Protein AF-A0A0B6Z645-F1 (afdb_monomer_lite)

Foldseek 3Di:
DAADPVQHDLQEDDPVVQVVLVVVCFGDHSSDTHHPVPPPPPVDDPPVPPPSVRDYNVRSCCVCPVVNDDPDPVCPDDDDVVVVVVVVVVVVVVVVVCVVVVVVPVVPDD

pLDDT: mean 73.17, std 14.04, range [43.97, 95.38]

Sequence (110 aa):
ERCHPSWATDKCYSHIEAAECAAINGSYYNHTCHNETEMPILNTSLHVHDKVNRSLPAQDYFIRDILGLSSGIEDLGNIRWQIVLCLLLTWTLTFLALSRGVKSVGKVVY

Secondary structure (DSSP, 8-state):
----TTT--TTB--HHHHHHHHTTTEEEETTEEEETT-----SS---TTS---PBPHHHHHIIIIIS---SSSS---S--HHHHHHHHHHHHHHHHHHHHHHHHHTTS--

Structure (mmCIF, N/CA/C/O backbone):
data_AF-A0A0B6Z645-F1
#
_entry.id   AF-A0A0B6Z645-F1
#
loop_
_atom_site.group_PDB
_atom_site.id
_atom_site.type_symbol
_atom_site.label_atom_id
_atom_site.label_alt_id
_atom_site.label_comp_id
_atom_site.label_asym_id
_atom_site.label_entity_id
_atom_site.label_seq_id
_atom_site.pdbx_PDB_ins_code
_atom_site.Cartn_x
_atom_site.Cartn_y
_atom_site.Cartn_z
_atom_site.occupancy
_atom_site.B_iso_or_equiv
_atom_site.auth_seq_id
_atom_site.auth_comp_id
_atom_site.auth_asym_id
_atom_site.auth_atom_id
_atom_site.pdbx_PDB_model_num
ATOM 1 N N . GLU A 1 1 ? -4.523 -9.379 -11.693 1.00 71.44 1 GLU A N 1
ATOM 2 C CA . GLU A 1 1 ? -4.250 -8.235 -10.802 1.00 71.44 1 GLU A CA 1
ATOM 3 C C . GLU A 1 1 ? -3.026 -7.498 -11.329 1.00 71.44 1 GLU A C 1
ATOM 5 O O . GLU A 1 1 ? -2.004 -8.138 -11.529 1.00 71.44 1 GLU A O 1
ATOM 10 N N . ARG A 1 2 ? -3.178 -6.216 -11.687 1.00 81.62 2 ARG A N 1
ATOM 11 C CA . ARG A 1 2 ? -2.117 -5.374 -12.272 1.00 81.62 2 ARG A CA 1
ATOM 12 C C . ARG A 1 2 ? -1.501 -4.475 -11.197 1.00 81.62 2 ARG A C 1
ATOM 14 O O . ARG A 1 2 ? -2.168 -4.177 -10.203 1.00 81.62 2 ARG A O 1
ATOM 21 N N . CYS A 1 3 ? -0.263 -4.035 -11.398 1.00 81.50 3 CYS A N 1
ATOM 22 C CA . CYS A 1 3 ? 0.400 -3.080 -10.507 1.00 81.50 3 CYS A CA 1
ATOM 23 C C . CYS A 1 3 ? -0.126 -1.659 -10.780 1.00 81.50 3 CYS A C 1
ATOM 25 O O . CYS A 1 3 ? 0.073 -1.123 -11.865 1.00 81.50 3 CYS A O 1
ATOM 27 N N . HIS A 1 4 ? -0.830 -1.042 -9.822 1.00 80.06 4 HIS A N 1
ATOM 28 C CA . HIS A 1 4 ? -1.410 0.296 -10.009 1.00 80.06 4 HIS A CA 1
ATOM 29 C C . HIS A 1 4 ? -0.480 1.394 -9.459 1.00 80.06 4 HIS A C 1
ATOM 31 O O . HIS A 1 4 ? 0.000 1.256 -8.333 1.00 80.06 4 HIS A O 1
ATOM 37 N N . PRO A 1 5 ? -0.267 2.525 -10.160 1.00 76.75 5 PRO A N 1
ATOM 38 C CA . PRO A 1 5 ? 0.729 3.534 -9.769 1.00 76.75 5 PRO A CA 1
ATOM 39 C C . PRO A 1 5 ? 0.445 4.230 -8.429 1.00 76.75 5 PRO A C 1
ATOM 41 O O . PRO A 1 5 ? 1.341 4.811 -7.832 1.00 76.75 5 PRO A O 1
ATOM 44 N N . SER A 1 6 ? -0.792 4.175 -7.933 1.00 77.75 6 SER A N 1
ATOM 45 C CA . SER A 1 6 ? -1.173 4.787 -6.655 1.00 77.75 6 SER A CA 1
ATOM 46 C C . SER A 1 6 ? -0.594 4.064 -5.434 1.00 77.75 6 SER A C 1
ATOM 48 O O . SER A 1 6 ? -0.437 4.679 -4.384 1.00 77.75 6 SER A O 1
ATOM 50 N N . TRP A 1 7 ? -0.287 2.769 -5.555 1.00 77.44 7 TRP A N 1
ATOM 51 C CA . TRP A 1 7 ? 0.161 1.944 -4.428 1.00 77.44 7 TRP A CA 1
ATOM 52 C C . TRP A 1 7 ? 1.222 0.900 -4.783 1.00 77.44 7 TRP A C 1
ATOM 54 O O . TRP A 1 7 ? 1.757 0.259 -3.885 1.00 77.44 7 TRP A O 1
ATOM 64 N N . ALA A 1 8 ? 1.556 0.703 -6.053 1.00 79.19 8 ALA A N 1
ATOM 65 C CA . ALA A 1 8 ? 2.612 -0.220 -6.436 1.00 79.19 8 ALA A CA 1
ATOM 66 C C . ALA A 1 8 ? 3.989 0.354 -6.070 1.00 79.19 8 ALA A C 1
ATOM 68 O O . ALA A 1 8 ? 4.271 1.535 -6.271 1.00 79.19 8 ALA A O 1
ATOM 69 N N . THR A 1 9 ? 4.849 -0.494 -5.516 1.00 77.88 9 THR A N 1
ATOM 70 C CA . THR A 1 9 ? 6.284 -0.220 -5.343 1.00 77.88 9 THR A CA 1
ATOM 71 C C . THR A 1 9 ? 7.028 -0.583 -6.634 1.00 77.88 9 THR A C 1
ATOM 73 O O . THR A 1 9 ? 6.524 -1.398 -7.402 1.00 77.88 9 THR A O 1
ATOM 76 N N . ASP A 1 10 ? 8.257 -0.098 -6.842 1.00 77.62 10 ASP A N 1
ATOM 77 C CA . ASP A 1 10 ? 9.141 -0.497 -7.967 1.00 77.62 10 ASP A CA 1
ATOM 78 C C . ASP A 1 10 ? 9.436 -2.014 -8.033 1.00 77.62 10 ASP A C 1
ATOM 80 O O . ASP A 1 10 ? 10.047 -2.523 -8.968 1.00 77.62 10 ASP A O 1
ATOM 84 N N . LYS A 1 11 ? 9.031 -2.754 -6.995 1.00 77.81 11 LYS A N 1
ATOM 85 C CA . LYS A 1 11 ? 9.174 -4.207 -6.860 1.00 77.81 11 LYS A CA 1
ATOM 86 C C . LYS A 1 11 ? 7.899 -4.983 -7.205 1.00 77.81 11 LYS A C 1
ATOM 88 O O . LYS A 1 11 ? 7.910 -6.212 -7.101 1.00 77.81 11 LYS A O 1
ATOM 93 N N . CYS A 1 12 ? 6.806 -4.305 -7.553 1.00 82.56 12 CYS A N 1
ATOM 94 C CA . CYS A 1 12 ? 5.544 -4.968 -7.854 1.00 82.56 12 CYS A CA 1
ATOM 95 C C . CYS A 1 12 ? 5.665 -5.767 -9.161 1.00 82.56 12 CYS A C 1
ATOM 97 O O . CYS A 1 12 ? 6.175 -5.296 -10.178 1.00 82.56 12 CYS A O 1
ATOM 99 N N . TYR A 1 13 ? 5.234 -7.028 -9.133 1.00 84.12 13 TYR A N 1
ATOM 100 C CA . TYR A 1 13 ? 5.315 -7.914 -10.291 1.00 84.12 13 TYR A CA 1
ATOM 101 C C . TYR A 1 13 ? 3.958 -8.527 -10.618 1.00 84.12 13 TYR A C 1
ATOM 103 O O . TYR A 1 13 ? 3.326 -9.173 -9.785 1.00 84.12 13 TYR A O 1
ATOM 111 N N . SER A 1 14 ? 3.541 -8.368 -11.871 1.00 85.31 14 SER A N 1
ATOM 112 C CA . SER A 1 14 ? 2.265 -8.847 -12.384 1.00 85.31 14 SER A CA 1
ATOM 113 C C . SER A 1 14 ? 2.497 -9.968 -13.385 1.00 85.31 14 SER A C 1
ATOM 115 O O . SER A 1 14 ? 3.045 -9.765 -14.468 1.00 85.31 14 SER A O 1
ATOM 117 N N . HIS A 1 15 ? 2.051 -11.170 -13.023 1.00 83.69 15 HIS A N 1
ATOM 118 C CA . HIS A 1 15 ? 2.144 -12.341 -13.896 1.00 83.69 15 HIS A CA 1
ATOM 119 C C . HIS A 1 15 ? 1.335 -12.181 -15.189 1.00 83.69 15 HIS A C 1
ATOM 121 O O . HIS A 1 15 ? 1.698 -12.765 -16.204 1.00 83.69 15 HIS A O 1
ATOM 127 N N . ILE A 1 16 ? 0.258 -11.389 -15.162 1.00 86.00 16 ILE A N 1
ATOM 128 C CA . ILE A 1 16 ? -0.587 -11.151 -16.337 1.00 86.00 16 ILE A CA 1
ATOM 129 C C . ILE A 1 16 ? 0.146 -10.247 -17.326 1.00 86.00 16 ILE A C 1
ATOM 131 O O . ILE A 1 16 ? 0.262 -10.607 -18.489 1.00 86.00 16 ILE A O 1
ATOM 135 N N . GLU A 1 17 ? 0.708 -9.129 -16.863 1.00 84.62 17 GLU A N 1
ATOM 136 C CA . GLU A 1 17 ? 1.444 -8.197 -17.732 1.00 84.62 17 GLU A CA 1
ATOM 137 C C . GLU A 1 17 ? 2.728 -8.839 -18.274 1.00 84.62 17 GLU A C 1
ATOM 139 O O . GLU A 1 17 ? 3.081 -8.646 -19.436 1.00 84.62 17 GLU A O 1
ATOM 144 N N . ALA A 1 18 ? 3.382 -9.685 -17.474 1.00 82.62 18 ALA A N 1
ATOM 145 C CA . ALA A 1 18 ? 4.508 -10.482 -17.942 1.00 82.62 18 ALA A CA 1
AT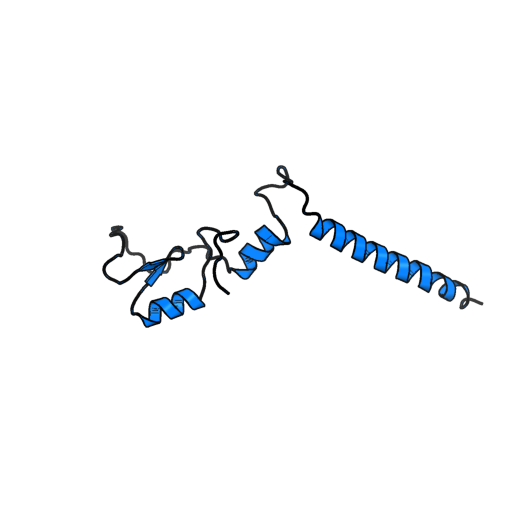OM 146 C C . ALA A 1 18 ? 4.109 -11.510 -19.012 1.00 82.62 18 ALA A C 1
ATOM 148 O O . ALA A 1 18 ? 4.844 -11.686 -19.980 1.00 82.62 18 ALA A O 1
ATOM 149 N N . ALA A 1 19 ? 2.953 -12.165 -18.869 1.00 86.81 19 ALA A N 1
ATOM 150 C CA . ALA A 1 19 ? 2.444 -13.105 -19.865 1.00 86.81 19 ALA A CA 1
ATOM 151 C C . ALA A 1 19 ? 1.992 -12.399 -21.157 1.00 86.81 19 ALA A C 1
ATOM 153 O O . ALA A 1 19 ? 2.297 -12.877 -22.247 1.00 86.81 19 ALA A O 1
ATOM 154 N N . GLU A 1 20 ? 1.319 -11.249 -21.046 1.00 88.75 20 GLU A N 1
ATOM 155 C CA . GLU A 1 20 ? 0.932 -10.399 -22.183 1.00 88.75 20 GLU A CA 1
ATOM 156 C C . GLU A 1 20 ? 2.173 -9.901 -22.948 1.00 88.75 20 GLU A C 1
ATOM 158 O O . GLU A 1 20 ? 2.194 -9.926 -24.176 1.00 88.75 20 GLU A O 1
ATOM 163 N N . CYS A 1 21 ? 3.233 -9.517 -22.232 1.00 85.38 21 CYS A N 1
ATOM 164 C CA . CYS A 1 21 ? 4.506 -9.099 -22.823 1.00 85.38 21 CYS A CA 1
ATOM 165 C C . CYS A 1 21 ? 5.264 -10.266 -23.479 1.00 85.38 21 CYS A C 1
ATOM 167 O O . CYS A 1 21 ? 5.775 -10.143 -24.591 1.00 85.38 21 CYS A O 1
ATOM 169 N N . ALA A 1 22 ? 5.284 -11.434 -22.833 1.00 85.12 22 ALA A N 1
ATOM 17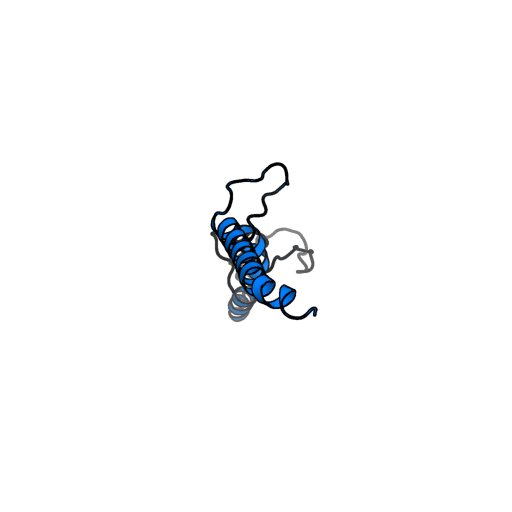0 C CA . ALA A 1 22 ? 5.880 -12.635 -23.410 1.00 85.12 22 ALA A CA 1
ATOM 171 C C . ALA A 1 22 ? 5.151 -13.083 -24.690 1.00 85.12 22 ALA A C 1
ATOM 173 O O . ALA A 1 22 ? 5.784 -13.600 -25.607 1.00 85.12 22 ALA A O 1
ATOM 174 N N . ALA A 1 23 ? 3.839 -12.838 -24.794 1.00 87.44 23 ALA A N 1
ATOM 175 C CA . ALA A 1 23 ? 3.059 -13.146 -25.994 1.00 87.44 23 ALA A CA 1
ATOM 176 C C . ALA A 1 23 ? 3.472 -12.320 -27.229 1.00 87.44 23 ALA A C 1
ATOM 178 O O . ALA A 1 23 ? 3.190 -12.734 -28.353 1.00 87.44 23 ALA A O 1
ATOM 179 N N . ILE A 1 24 ? 4.158 -11.188 -27.038 1.00 86.06 24 ILE A N 1
ATOM 180 C CA . ILE A 1 24 ? 4.704 -10.347 -28.115 1.00 86.06 24 ILE A CA 1
ATOM 181 C C . ILE A 1 24 ? 6.234 -10.464 -28.245 1.00 86.06 24 ILE A C 1
ATOM 183 O O . ILE A 1 24 ? 6.863 -9.573 -28.807 1.00 86.06 24 ILE A O 1
ATOM 187 N N . ASN A 1 25 ? 6.834 -11.561 -27.753 1.00 84.38 25 ASN A N 1
ATOM 188 C CA . ASN A 1 25 ? 8.292 -11.778 -27.688 1.00 84.38 25 ASN A CA 1
ATOM 189 C C . ASN A 1 25 ? 9.048 -10.661 -26.939 1.00 84.38 25 ASN A C 1
ATOM 191 O O . ASN A 1 25 ? 10.190 -10.338 -27.261 1.00 84.38 25 ASN A O 1
ATOM 195 N N . GLY A 1 26 ? 8.403 -10.055 -25.942 1.00 80.69 26 GLY A N 1
ATOM 196 C CA . GLY A 1 26 ? 9.009 -9.068 -25.058 1.00 80.69 26 GLY A CA 1
ATOM 197 C C . GLY A 1 26 ? 9.421 -9.650 -23.705 1.00 80.69 26 GLY A C 1
ATOM 198 O O . GLY A 1 26 ? 9.039 -10.755 -23.312 1.00 80.69 26 GLY A O 1
ATOM 199 N N . SER A 1 27 ? 10.179 -8.858 -22.954 1.00 79.94 27 SER A N 1
ATOM 200 C CA . SER A 1 27 ? 10.563 -9.103 -21.566 1.00 79.94 27 SER A CA 1
ATOM 201 C C . SER A 1 27 ? 9.936 -8.048 -20.650 1.00 79.94 27 SER A C 1
ATOM 203 O O . SER A 1 27 ? 9.972 -6.853 -20.930 1.00 79.94 27 SER A O 1
ATOM 205 N N . TYR A 1 28 ? 9.326 -8.484 -19.548 1.00 79.12 28 TYR A N 1
ATOM 206 C CA . TYR A 1 28 ? 8.668 -7.587 -18.595 1.00 79.12 28 TYR A CA 1
ATOM 207 C C . TYR A 1 28 ? 9.601 -7.246 -17.428 1.00 79.12 28 TYR A C 1
ATOM 209 O O . TYR A 1 28 ? 10.035 -8.140 -16.693 1.00 79.12 28 TYR A O 1
ATOM 217 N N . TYR A 1 29 ? 9.881 -5.956 -17.234 1.00 73.12 29 TYR A N 1
ATOM 218 C CA . TYR A 1 29 ? 10.735 -5.438 -16.163 1.00 73.12 29 TYR A CA 1
ATOM 219 C C . TYR A 1 29 ? 10.211 -4.086 -15.668 1.00 73.12 29 TYR A C 1
ATOM 221 O O . TYR A 1 29 ? 9.824 -3.259 -16.474 1.00 73.12 29 TYR A O 1
ATOM 229 N N . ASN A 1 30 ? 10.198 -3.852 -14.350 1.00 73.38 30 ASN A N 1
ATOM 230 C CA . ASN A 1 30 ? 9.816 -2.567 -13.736 1.00 73.38 30 ASN A CA 1
ATOM 231 C C . ASN A 1 30 ? 8.516 -1.938 -14.297 1.00 73.38 30 ASN A C 1
ATOM 233 O O . ASN A 1 30 ? 8.473 -0.766 -14.658 1.00 73.38 30 ASN A O 1
ATOM 237 N N . HIS A 1 31 ? 7.459 -2.749 -14.407 1.00 74.88 31 HIS A N 1
ATOM 238 C CA . HIS A 1 31 ? 6.146 -2.366 -14.955 1.00 74.88 31 HIS A CA 1
ATOM 239 C C . HIS A 1 31 ? 6.124 -1.995 -16.447 1.00 74.88 31 HIS A C 1
ATOM 241 O O . HIS A 1 31 ? 5.080 -1.588 -16.956 1.00 74.88 31 HIS A O 1
ATOM 247 N N . THR A 1 32 ? 7.229 -2.169 -17.170 1.00 78.06 32 THR A N 1
ATOM 248 C CA . THR A 1 32 ? 7.325 -1.918 -18.608 1.00 78.06 32 THR A CA 1
ATOM 249 C C . THR A 1 32 ? 7.617 -3.205 -19.373 1.00 78.06 32 THR A C 1
ATOM 251 O O . THR A 1 32 ? 8.348 -4.091 -18.926 1.00 78.06 32 THR A O 1
ATOM 254 N N . CYS A 1 33 ? 6.998 -3.330 -20.546 1.00 80.56 33 CYS A N 1
ATOM 255 C CA . CYS A 1 33 ? 7.310 -4.388 -21.496 1.00 80.56 33 CYS A CA 1
ATOM 256 C C . CYS A 1 33 ? 8.386 -3.877 -22.452 1.00 80.56 33 CYS A C 1
ATOM 258 O O . CYS A 1 33 ? 8.167 -2.886 -23.147 1.00 80.56 33 CYS A O 1
ATOM 260 N N . HIS A 1 34 ? 9.536 -4.540 -22.472 1.00 78.25 34 HIS A N 1
ATOM 261 C CA . HIS A 1 34 ? 10.653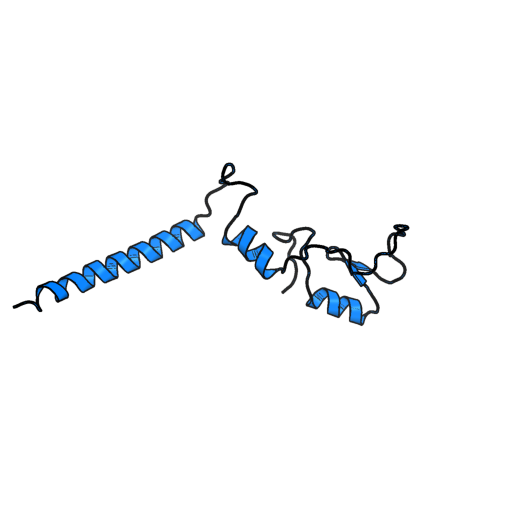 -4.218 -23.350 1.00 78.25 34 HIS A CA 1
ATOM 262 C C . HIS A 1 34 ? 10.771 -5.269 -24.445 1.00 78.25 34 HIS A C 1
ATOM 264 O O . HIS A 1 34 ? 10.839 -6.464 -24.161 1.00 78.25 34 HIS A O 1
ATOM 270 N N . ASN A 1 35 ? 10.850 -4.829 -25.698 1.00 75.44 35 ASN A N 1
ATOM 271 C CA . ASN A 1 35 ? 11.235 -5.711 -26.796 1.00 75.44 35 ASN A CA 1
ATOM 272 C C . ASN A 1 35 ? 12.725 -6.064 -26.688 1.00 75.44 35 ASN A C 1
ATOM 274 O O . ASN A 1 35 ? 13.507 -5.301 -26.118 1.00 75.44 35 ASN A O 1
ATOM 278 N N . GLU A 1 36 ? 13.136 -7.193 -27.274 1.00 63.38 36 GLU A N 1
ATOM 279 C CA . GLU A 1 36 ? 14.522 -7.695 -27.212 1.00 63.38 36 GLU A CA 1
ATOM 280 C C . GLU A 1 36 ? 15.593 -6.663 -27.634 1.00 63.38 36 GLU A C 1
ATOM 282 O O . GLU A 1 36 ? 16.749 -6.767 -27.232 1.00 63.38 36 GLU A O 1
ATOM 287 N N . THR A 1 37 ? 15.217 -5.632 -28.398 1.00 61.31 37 THR A N 1
ATOM 288 C CA . THR A 1 37 ? 16.103 -4.567 -28.893 1.00 61.31 37 THR A CA 1
ATOM 289 C C . THR A 1 37 ? 16.298 -3.377 -27.941 1.00 61.31 37 THR A C 1
ATOM 291 O O . THR A 1 37 ? 17.153 -2.539 -28.212 1.00 61.31 37 THR A O 1
ATOM 294 N N . GLU A 1 38 ? 15.536 -3.275 -26.844 1.00 54.16 38 GLU A N 1
ATOM 295 C CA . GLU A 1 38 ? 15.551 -2.134 -25.901 1.00 54.16 38 GLU A CA 1
ATOM 296 C C . GLU A 1 38 ? 16.052 -2.504 -24.499 1.00 54.16 38 GLU A C 1
ATOM 298 O O . GLU A 1 38 ? 15.830 -1.781 -23.526 1.00 54.16 38 GLU A O 1
ATOM 303 N N . MET A 1 39 ? 16.750 -3.632 -24.379 1.00 53.16 39 MET A N 1
ATOM 304 C CA . MET A 1 39 ? 17.483 -3.960 -23.162 1.00 53.16 39 MET A CA 1
ATOM 305 C C . MET A 1 39 ? 18.504 -2.836 -22.915 1.00 53.16 39 MET A C 1
ATOM 307 O O . MET A 1 39 ? 19.351 -2.602 -23.786 1.00 53.16 39 MET A O 1
ATOM 311 N N . PRO A 1 40 ? 18.496 -2.129 -21.767 1.00 50.62 40 PRO A N 1
ATOM 312 C CA . PRO A 1 40 ? 19.660 -1.344 -21.405 1.00 50.62 40 PRO A CA 1
ATOM 313 C C . PRO A 1 40 ? 20.832 -2.321 -21.373 1.00 50.62 40 PRO A C 1
ATOM 315 O O . PRO A 1 40 ? 20.782 -3.341 -20.685 1.00 50.62 40 PRO A O 1
ATOM 318 N N . ILE A 1 41 ? 21.864 -2.034 -22.162 1.00 52.75 41 ILE A N 1
ATOM 319 C CA . ILE A 1 41 ? 23.108 -2.798 -22.194 1.00 52.75 41 ILE A CA 1
ATOM 320 C C . ILE A 1 41 ? 23.834 -2.546 -20.866 1.00 52.75 41 ILE A C 1
ATOM 322 O O . ILE A 1 41 ? 24.839 -1.842 -20.796 1.00 52.75 41 ILE A O 1
ATOM 326 N N . LEU A 1 42 ? 23.298 -3.064 -19.764 1.00 50.81 42 LEU A N 1
ATOM 327 C CA . LEU A 1 42 ? 24.063 -3.215 -18.546 1.00 50.81 42 LEU A CA 1
ATOM 328 C C . LEU A 1 42 ? 24.912 -4.464 -18.777 1.00 50.81 42 LEU A C 1
ATOM 330 O O . LEU A 1 42 ? 24.382 -5.564 -18.897 1.00 50.81 42 LEU A O 1
ATOM 334 N N . ASN A 1 43 ? 26.222 -4.263 -18.942 1.00 47.66 43 ASN A N 1
ATOM 335 C CA . ASN A 1 43 ? 27.255 -5.282 -19.164 1.00 47.66 43 ASN A CA 1
ATOM 336 C C . ASN A 1 43 ? 27.371 -6.267 -17.989 1.00 47.66 43 ASN A C 1
ATOM 338 O O . ASN A 1 43 ? 28.407 -6.368 -17.329 1.00 4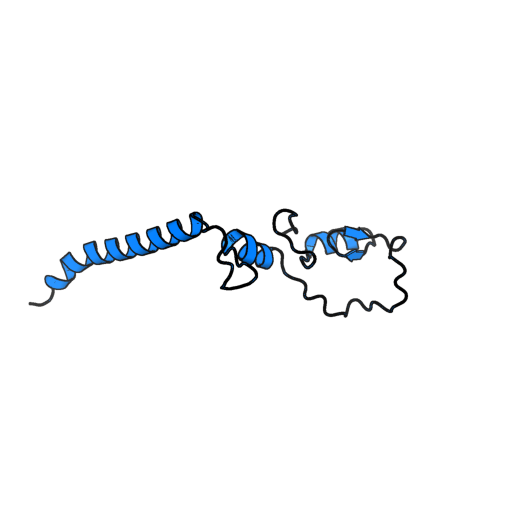7.66 43 ASN A O 1
ATOM 342 N N . THR A 1 44 ? 26.305 -6.974 -17.653 1.00 48.72 44 THR A N 1
ATOM 343 C CA . THR A 1 44 ? 26.322 -8.007 -16.632 1.00 48.72 44 THR A CA 1
ATOM 344 C C . THR A 1 44 ? 25.165 -8.936 -16.920 1.00 48.72 44 THR A C 1
ATOM 346 O O . THR A 1 44 ? 24.007 -8.542 -16.877 1.00 48.72 44 THR A O 1
ATOM 349 N N . SER A 1 45 ? 25.523 -10.164 -17.271 1.00 49.19 45 SER A N 1
ATOM 350 C CA . SER A 1 45 ? 24.749 -11.393 -17.145 1.00 49.19 45 SER A CA 1
ATOM 351 C C . SER A 1 45 ? 23.579 -11.318 -16.152 1.00 49.19 45 SER A C 1
ATOM 353 O O . SER A 1 45 ? 23.667 -11.825 -15.034 1.00 49.19 45 SER A O 1
ATOM 355 N N . LEU A 1 46 ? 22.450 -10.753 -16.565 1.00 51.00 46 LEU A N 1
ATOM 356 C CA . LEU A 1 46 ? 21.184 -10.926 -15.874 1.00 51.00 46 LEU A CA 1
ATOM 357 C C . LEU A 1 46 ? 20.580 -12.220 -16.411 1.00 51.00 46 LEU A C 1
ATOM 359 O O . LEU A 1 46 ? 19.595 -12.251 -17.142 1.00 51.00 46 LEU A O 1
ATOM 363 N N . HIS A 1 47 ? 21.178 -13.337 -15.983 1.00 43.97 47 HIS A N 1
ATOM 364 C CA . HIS A 1 47 ? 20.328 -14.450 -15.594 1.00 43.97 47 HIS A CA 1
ATOM 365 C C . HIS A 1 47 ? 19.195 -13.832 -14.767 1.00 43.97 47 HIS A C 1
ATOM 367 O O . HIS A 1 47 ? 19.466 -13.109 -13.808 1.00 43.97 47 HIS A O 1
ATOM 373 N N . VAL A 1 48 ? 17.946 -14.096 -15.149 1.00 54.06 48 VAL A N 1
ATOM 374 C CA . VAL A 1 48 ? 16.677 -13.663 -14.519 1.00 54.06 48 VAL A CA 1
ATOM 375 C C . VAL A 1 48 ? 16.511 -14.254 -13.094 1.00 54.06 48 VAL A C 1
ATOM 377 O O . VAL A 1 48 ? 15.425 -14.541 -12.599 1.00 54.06 48 VAL A O 1
ATOM 380 N N . HIS A 1 49 ? 17.636 -14.446 -12.420 1.00 45.06 49 HIS A N 1
ATOM 381 C CA . HIS A 1 49 ? 17.884 -15.164 -11.193 1.00 45.06 49 HIS A CA 1
ATOM 382 C C . HIS A 1 49 ? 18.593 -14.297 -10.152 1.00 45.06 49 HIS A C 1
ATOM 384 O O . HIS A 1 49 ? 18.938 -14.804 -9.083 1.00 45.06 49 HIS A O 1
ATOM 390 N N . ASP A 1 50 ? 18.785 -13.003 -10.424 1.00 46.88 50 ASP A N 1
ATOM 391 C CA . ASP A 1 50 ? 18.961 -12.077 -9.321 1.00 46.88 50 ASP A CA 1
ATOM 392 C C . ASP A 1 50 ? 17.654 -12.067 -8.533 1.00 46.88 50 ASP A C 1
ATOM 394 O O . ASP A 1 50 ? 16.560 -11.976 -9.106 1.00 46.88 50 ASP A O 1
ATOM 398 N N . LYS A 1 51 ? 17.762 -12.269 -7.222 1.00 49.28 51 LYS A N 1
ATOM 399 C CA . LYS A 1 51 ? 16.638 -12.318 -6.288 1.00 49.28 51 LYS A CA 1
ATOM 400 C C . LYS A 1 51 ? 16.040 -10.917 -6.176 1.00 49.28 51 LYS A C 1
ATOM 402 O O . LYS A 1 51 ? 16.142 -10.263 -5.142 1.00 49.28 51 LYS A O 1
ATOM 407 N N . VAL A 1 52 ? 15.408 -10.434 -7.240 1.00 61.19 52 VAL A N 1
ATOM 408 C CA . VAL A 1 52 ? 14.474 -9.325 -7.143 1.00 61.19 52 VAL A CA 1
ATOM 409 C C . VAL A 1 52 ? 13.408 -9.834 -6.185 1.00 61.19 52 VAL A C 1
ATOM 411 O O . VAL A 1 52 ? 12.689 -10.780 -6.507 1.00 61.19 52 VAL A O 1
ATOM 414 N N . ASN A 1 53 ? 13.364 -9.275 -4.974 1.00 67.38 53 ASN A N 1
ATOM 415 C CA . ASN A 1 53 ? 12.257 -9.473 -4.045 1.00 67.38 53 ASN A CA 1
ATOM 416 C C . ASN A 1 53 ? 11.010 -8.892 -4.716 1.00 67.38 53 ASN A C 1
ATOM 418 O O . ASN A 1 53 ? 10.670 -7.732 -4.497 1.00 67.38 53 ASN A O 1
ATOM 422 N N . ARG A 1 54 ? 10.403 -9.678 -5.605 1.00 72.31 54 ARG A N 1
ATOM 423 C CA . ARG A 1 54 ? 9.167 -9.355 -6.301 1.00 72.31 54 ARG A CA 1
ATOM 424 C C . ARG A 1 54 ? 8.056 -9.419 -5.268 1.00 72.31 54 ARG A C 1
ATOM 426 O O . ARG A 1 54 ? 7.890 -10.442 -4.604 1.00 72.31 54 ARG A O 1
ATOM 433 N N . SER A 1 55 ? 7.318 -8.333 -5.142 1.00 78.19 55 SER A N 1
ATOM 434 C CA . SER A 1 55 ? 6.126 -8.284 -4.310 1.00 78.19 55 SER A CA 1
ATOM 435 C C . SER A 1 55 ? 4.905 -8.523 -5.183 1.00 78.19 55 SER A C 1
ATOM 437 O O . SER A 1 55 ? 4.828 -8.038 -6.316 1.00 78.19 55 SER A O 1
ATOM 439 N N . LEU A 1 56 ? 3.946 -9.288 -4.663 1.00 82.69 56 LEU A N 1
ATOM 440 C CA . LEU A 1 56 ? 2.680 -9.476 -5.357 1.00 82.69 56 LEU A CA 1
ATOM 441 C C . LEU A 1 56 ? 1.846 -8.188 -5.265 1.00 82.69 56 LEU A C 1
ATOM 443 O O . LEU A 1 56 ? 1.827 -7.559 -4.204 1.00 82.69 56 LEU A O 1
ATOM 447 N N . PRO A 1 57 ? 1.093 -7.830 -6.319 1.00 83.19 57 PRO A N 1
ATOM 448 C CA . PRO A 1 57 ? 0.202 -6.674 -6.314 1.00 83.19 57 PRO A CA 1
ATOM 449 C C . PRO A 1 57 ? -0.786 -6.704 -5.137 1.00 83.19 57 PRO A C 1
ATOM 451 O O . PRO A 1 57 ? -0.912 -5.709 -4.430 1.00 83.19 57 PRO A O 1
ATOM 454 N N . ALA A 1 58 ? -1.409 -7.851 -4.839 1.00 83.50 58 ALA A N 1
ATOM 455 C CA . ALA A 1 58 ? -2.261 -7.994 -3.655 1.00 83.50 58 ALA A CA 1
ATOM 456 C C . ALA A 1 58 ? -1.532 -7.715 -2.329 1.00 83.50 58 ALA A C 1
ATOM 458 O O . ALA A 1 58 ? -2.117 -7.129 -1.418 1.00 83.50 58 ALA A O 1
ATOM 459 N N . GLN A 1 59 ? -0.264 -8.120 -2.209 1.00 83.06 59 GLN A N 1
ATOM 460 C CA . GLN A 1 59 ? 0.522 -7.902 -0.997 1.00 83.06 59 GLN A CA 1
ATOM 461 C C . GLN A 1 59 ? 0.849 -6.416 -0.812 1.00 83.06 59 GLN A C 1
ATOM 463 O O . GLN A 1 59 ? 0.611 -5.879 0.269 1.00 83.06 59 GLN A O 1
ATOM 468 N N . ASP A 1 60 ? 1.370 -5.746 -1.846 1.00 80.81 60 ASP A N 1
ATOM 469 C CA . ASP A 1 60 ? 1.655 -4.304 -1.795 1.00 80.81 60 ASP A CA 1
ATOM 470 C C . ASP A 1 60 ? 0.375 -3.500 -1.517 1.00 80.81 60 ASP A C 1
ATOM 472 O O . ASP A 1 60 ? 0.388 -2.605 -0.670 1.00 80.81 60 ASP A O 1
ATOM 476 N N . TYR A 1 61 ? -0.743 -3.862 -2.156 1.00 82.62 61 TYR A N 1
ATOM 477 C CA . TYR A 1 61 ? -2.043 -3.233 -1.922 1.00 82.62 61 TYR A CA 1
ATOM 478 C C . TYR A 1 61 ? -2.510 -3.397 -0.471 1.00 82.62 61 TYR A C 1
ATOM 480 O O . TYR A 1 61 ? -2.890 -2.429 0.187 1.00 82.62 61 TYR A O 1
ATOM 488 N N . PHE A 1 62 ? -2.441 -4.608 0.080 1.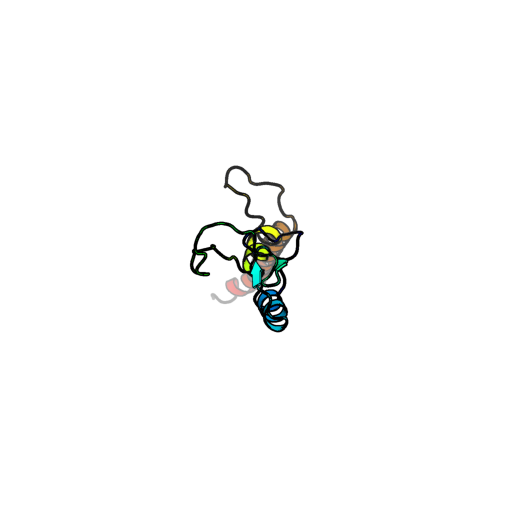00 82.44 62 PHE A N 1
ATOM 489 C CA . PHE A 1 62 ? -2.851 -4.841 1.462 1.00 82.44 62 PHE A CA 1
ATOM 490 C C . PHE A 1 62 ? -1.976 -4.068 2.456 1.00 82.44 62 PHE A C 1
ATOM 492 O O . PHE A 1 62 ? -2.492 -3.424 3.366 1.00 82.44 62 PHE A O 1
ATOM 499 N N . ILE A 1 63 ? -0.658 -4.073 2.265 1.00 78.75 63 ILE A N 1
ATOM 500 C CA . ILE A 1 63 ? 0.288 -3.436 3.189 1.00 78.75 63 ILE A CA 1
ATOM 501 C C . ILE A 1 63 ? 0.195 -1.905 3.129 1.00 78.75 63 ILE A C 1
ATOM 503 O O . ILE A 1 63 ? 0.157 -1.255 4.177 1.00 78.75 63 ILE A O 1
ATOM 507 N N . ARG A 1 64 ? 0.141 -1.317 1.927 1.00 77.19 64 ARG A N 1
ATOM 508 C CA . ARG A 1 64 ? 0.170 0.145 1.741 1.00 77.19 64 ARG A CA 1
ATOM 509 C C . ARG A 1 64 ? -1.213 0.768 1.816 1.00 77.19 64 ARG A C 1
ATOM 511 O O . ARG A 1 64 ? -1.377 1.775 2.496 1.00 77.19 64 ARG A O 1
ATOM 518 N N . ASP A 1 65 ? -2.210 0.195 1.155 1.00 75.38 65 ASP A N 1
ATOM 519 C CA . ASP A 1 65 ? -3.547 0.788 1.075 1.00 75.38 65 ASP A CA 1
ATOM 520 C C . ASP A 1 65 ? -4.382 0.423 2.305 1.00 75.38 65 ASP A C 1
ATOM 522 O O . ASP A 1 65 ? -4.841 1.316 3.025 1.00 75.38 65 ASP A O 1
ATOM 526 N N . ILE A 1 66 ? -4.505 -0.880 2.592 1.00 76.19 66 ILE A N 1
ATOM 527 C CA . ILE A 1 66 ? -5.405 -1.383 3.640 1.00 76.19 66 ILE A CA 1
ATOM 528 C C . ILE A 1 66 ? -4.803 -1.199 5.033 1.00 76.19 66 ILE A C 1
ATOM 530 O O . ILE A 1 66 ? -5.494 -0.694 5.911 1.00 76.19 66 ILE A O 1
ATOM 534 N N . LEU A 1 67 ? -3.546 -1.595 5.254 1.00 73.56 67 LEU A N 1
ATOM 535 C CA . LEU A 1 67 ? -2.906 -1.510 6.573 1.00 73.56 67 LEU A CA 1
ATOM 536 C C . LEU A 1 67 ? -2.209 -0.171 6.802 1.00 73.56 67 LEU A C 1
ATOM 538 O O . LEU A 1 67 ? -2.121 0.273 7.943 1.00 73.56 67 LEU A O 1
ATOM 542 N N . GLY A 1 68 ? -1.728 0.481 5.740 1.00 69.19 68 GLY A N 1
ATOM 543 C CA . GLY A 1 68 ? -0.997 1.741 5.858 1.00 69.19 68 GLY A CA 1
ATOM 544 C C . GLY A 1 68 ? 0.292 1.607 6.670 1.00 69.19 68 GLY A C 1
ATOM 545 O O . GLY A 1 68 ? 0.620 2.514 7.431 1.00 69.19 68 GLY A O 1
ATOM 546 N N . LEU A 1 69 ? 1.002 0.479 6.547 1.00 64.81 69 LEU A N 1
ATOM 547 C CA . LEU A 1 69 ? 2.290 0.287 7.214 1.00 64.81 69 LEU A CA 1
ATOM 548 C C . LEU A 1 69 ? 3.303 1.299 6.657 1.00 64.8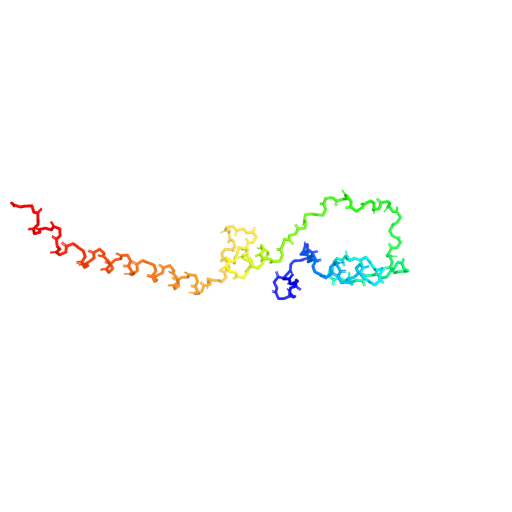1 69 LEU A C 1
ATOM 550 O O . LEU A 1 69 ? 3.755 1.184 5.518 1.00 64.81 69 LEU A O 1
ATOM 554 N N . SER A 1 70 ? 3.621 2.307 7.469 1.00 62.47 70 SER A N 1
ATOM 555 C CA . SER A 1 70 ? 4.741 3.222 7.246 1.00 62.47 70 SER A CA 1
ATOM 556 C C . SER A 1 70 ? 6.059 2.535 7.611 1.00 62.47 70 SER A C 1
ATOM 558 O O . SER A 1 70 ? 6.074 1.495 8.271 1.00 62.47 70 SER A O 1
ATOM 560 N N . SER A 1 71 ? 7.179 3.119 7.191 1.00 59.47 71 SER A N 1
ATOM 561 C CA . SER A 1 71 ? 8.519 2.529 7.289 1.00 59.47 71 SER A CA 1
ATOM 562 C C . SER A 1 71 ? 9.050 2.345 8.728 1.00 59.47 71 SER A C 1
ATOM 564 O O . SER A 1 71 ? 10.174 1.871 8.890 1.00 59.47 71 SER A O 1
ATOM 566 N N . GLY A 1 72 ? 8.261 2.662 9.766 1.00 61.62 72 GLY A N 1
ATOM 567 C CA . GLY A 1 72 ? 8.596 2.457 11.176 1.00 61.62 72 GLY A CA 1
ATOM 568 C C . GLY A 1 72 ? 7.401 2.633 12.126 1.00 61.62 72 GLY A C 1
ATOM 569 O O . GLY A 1 72 ? 6.368 3.182 11.754 1.00 61.62 72 GLY A O 1
ATOM 570 N N . ILE A 1 73 ? 7.557 2.167 13.373 1.00 58.56 73 ILE A N 1
ATOM 571 C CA . ILE A 1 73 ? 6.594 2.367 14.482 1.00 58.56 73 ILE A CA 1
ATOM 572 C C . ILE A 1 73 ? 6.622 3.832 14.964 1.00 58.56 73 ILE A C 1
ATOM 574 O O . ILE A 1 73 ? 5.677 4.310 15.580 1.00 58.56 73 ILE A O 1
ATOM 578 N N . GLU A 1 74 ? 7.704 4.556 14.675 1.00 61.00 74 GLU A N 1
ATOM 579 C CA . GLU A 1 74 ? 7.882 5.965 15.043 1.00 61.00 74 GLU A CA 1
ATOM 580 C C . GLU A 1 74 ? 7.143 6.915 14.085 1.00 61.00 74 GLU A C 1
ATOM 582 O O . GLU A 1 74 ? 6.725 7.995 14.490 1.00 61.00 74 GLU A O 1
ATOM 587 N N . ASP A 1 75 ? 6.873 6.465 12.856 1.00 59.53 75 ASP A N 1
ATOM 588 C CA . ASP A 1 75 ? 6.080 7.171 11.851 1.00 59.53 75 ASP A CA 1
ATOM 589 C C . ASP A 1 75 ? 4.689 6.538 11.729 1.00 59.53 75 ASP A C 1
ATOM 591 O O . ASP A 1 75 ? 4.282 6.087 10.652 1.00 59.53 75 ASP A O 1
ATOM 595 N N . LEU A 1 76 ? 3.929 6.497 12.830 1.00 61.56 76 LEU A N 1
ATOM 596 C CA . LEU A 1 76 ? 2.475 6.344 12.739 1.00 61.56 76 LEU A CA 1
ATOM 597 C C . LEU A 1 76 ? 1.944 7.576 11.995 1.00 61.56 76 LEU A C 1
ATOM 599 O O . LEU A 1 76 ? 1.628 8.600 12.595 1.00 61.56 76 LEU A O 1
ATOM 603 N N . GLY A 1 77 ? 1.925 7.495 10.666 1.00 68.06 77 GLY A N 1
ATOM 604 C CA . GLY A 1 77 ? 1.386 8.528 9.796 1.00 68.06 77 GLY A CA 1
ATOM 605 C C . GLY A 1 77 ? -0.115 8.743 10.023 1.00 68.06 77 GLY A C 1
ATOM 606 O O . GLY A 1 77 ? -0.696 8.388 11.047 1.00 68.06 77 GLY A O 1
ATOM 607 N N . ASN A 1 78 ? -0.786 9.334 9.036 1.00 65.12 78 ASN A N 1
ATOM 608 C CA . ASN A 1 78 ? -2.188 9.719 9.179 1.00 65.12 78 ASN A CA 1
ATOM 609 C C . ASN A 1 78 ? -3.100 8.503 9.460 1.00 65.12 78 ASN A C 1
ATOM 611 O O . ASN A 1 78 ? -3.175 7.574 8.652 1.00 65.12 78 ASN A O 1
ATOM 615 N N . ILE A 1 79 ? -3.817 8.528 10.590 1.00 71.44 79 ILE A N 1
ATOM 616 C CA . ILE A 1 79 ? -4.711 7.447 11.030 1.00 71.44 79 ILE A CA 1
ATOM 617 C C . ILE A 1 79 ? -5.776 7.174 9.956 1.00 71.44 79 ILE A C 1
ATOM 619 O O . ILE A 1 79 ? -6.602 8.028 9.625 1.00 71.44 79 ILE A O 1
ATOM 623 N N . ARG A 1 80 ? -5.780 5.950 9.418 1.00 77.50 80 ARG A N 1
ATOM 624 C CA . ARG A 1 80 ? -6.787 5.470 8.461 1.00 77.50 80 ARG A CA 1
ATOM 625 C C . ARG A 1 80 ? -8.126 5.267 9.181 1.00 77.50 80 ARG A C 1
ATOM 627 O O . ARG A 1 80 ? -8.356 4.238 9.817 1.00 77.50 80 ARG A O 1
ATOM 634 N N . TRP A 1 81 ? -9.047 6.220 9.035 1.00 84.12 81 TRP A N 1
ATOM 635 C CA . TRP A 1 81 ? -10.382 6.172 9.653 1.00 84.12 81 TRP A CA 1
ATOM 636 C C . TRP A 1 81 ? -11.195 4.914 9.321 1.00 84.12 81 TRP A C 1
ATOM 638 O O . TRP A 1 81 ? -11.984 4.463 10.144 1.00 84.12 81 TRP A O 1
ATOM 648 N N . GLN A 1 82 ? -10.979 4.307 8.152 1.00 84.06 82 GLN A N 1
ATOM 649 C CA . GLN A 1 82 ? -11.653 3.068 7.749 1.00 84.06 82 GLN A CA 1
ATOM 650 C C . GLN A 1 82 ? -11.321 1.890 8.682 1.00 84.06 82 GLN A C 1
ATOM 652 O O . GLN A 1 82 ? -12.220 1.145 9.070 1.00 84.06 82 GLN A O 1
ATOM 657 N N . ILE A 1 83 ? -10.056 1.752 9.099 1.00 86.94 83 ILE A N 1
ATOM 658 C CA . ILE A 1 83 ? -9.617 0.687 10.016 1.00 86.94 83 ILE A CA 1
ATOM 659 C C . ILE A 1 83 ? -10.178 0.943 11.416 1.00 86.94 83 ILE A C 1
ATOM 661 O O . ILE A 1 83 ? -10.697 0.029 12.052 1.00 86.94 83 ILE A O 1
ATOM 665 N N . VAL A 1 84 ? -10.132 2.199 11.872 1.00 87.00 84 VAL A N 1
ATOM 666 C CA . VAL A 1 84 ? -10.688 2.605 13.171 1.00 87.00 84 VAL A CA 1
ATOM 667 C C . VAL A 1 84 ? -12.184 2.302 13.236 1.00 87.00 84 VAL A C 1
ATOM 669 O O . VAL A 1 84 ? -12.646 1.703 14.204 1.00 87.00 84 VAL A O 1
ATOM 672 N N . LEU A 1 85 ? -12.940 2.649 12.191 1.00 89.25 85 LEU A N 1
ATOM 673 C CA . LEU A 1 85 ? -14.368 2.341 12.107 1.00 89.25 85 LEU A CA 1
ATOM 674 C C . LEU A 1 85 ? -14.630 0.832 12.074 1.00 89.25 85 LEU A C 1
ATOM 676 O O . LEU A 1 85 ? -15.538 0.368 12.757 1.00 89.25 85 LEU A O 1
ATOM 680 N N . CYS A 1 86 ? -13.828 0.056 11.344 1.00 90.94 86 CYS A N 1
ATOM 681 C CA . CYS A 1 86 ? -13.937 -1.405 11.325 1.00 90.94 86 CYS A CA 1
ATOM 682 C C . CYS A 1 86 ? -13.709 -2.018 12.722 1.00 90.94 86 CYS A C 1
ATOM 684 O O . CYS A 1 86 ? -14.457 -2.895 13.169 1.00 90.94 86 CYS A O 1
ATOM 686 N N . LEU A 1 87 ? -12.718 -1.503 13.451 1.00 89.88 87 LEU A N 1
ATOM 687 C CA . LEU A 1 87 ? -12.399 -1.939 14.808 1.00 89.88 87 LEU A CA 1
ATOM 688 C C . LEU A 1 87 ? -13.514 -1.559 15.795 1.00 89.88 87 LEU A C 1
ATOM 690 O O . LEU A 1 87 ? -13.947 -2.399 16.586 1.00 89.88 87 LEU A O 1
ATOM 694 N N . LEU A 1 88 ? -14.046 -0.337 15.697 1.00 93.31 88 LEU A N 1
ATOM 695 C CA . LEU A 1 88 ? -15.196 0.109 16.489 1.00 93.31 88 LEU A CA 1
ATOM 696 C C . LEU A 1 88 ? -16.454 -0.716 16.195 1.00 93.31 88 LEU A C 1
ATOM 698 O O . LEU A 1 88 ? -17.164 -1.106 17.122 1.00 93.31 88 LEU A O 1
ATOM 702 N N . LEU A 1 89 ? -16.727 -1.034 14.930 1.00 95.31 89 LEU A N 1
ATOM 703 C CA . LEU A 1 89 ? -17.855 -1.888 14.554 1.00 95.31 89 LEU A CA 1
ATOM 704 C C . LEU A 1 89 ? -17.718 -3.288 15.150 1.00 95.31 89 LEU A C 1
ATOM 706 O O . LEU A 1 89 ? -18.656 -3.789 15.762 1.00 95.31 89 LEU A O 1
ATOM 710 N N . THR A 1 90 ? -16.537 -3.892 15.055 1.00 95.38 90 THR A N 1
ATOM 711 C CA . THR A 1 90 ? -16.291 -5.209 15.657 1.00 95.38 90 THR A CA 1
ATOM 712 C C . THR A 1 90 ? -16.520 -5.163 17.168 1.00 95.38 90 THR A C 1
ATOM 714 O O . THR A 1 90 ? -17.244 -5.993 17.711 1.00 95.38 90 THR A O 1
ATOM 717 N N . TRP A 1 91 ? -15.981 -4.153 17.853 1.00 94.19 91 TRP A N 1
ATOM 718 C CA . TRP A 1 91 ? -16.135 -3.998 19.299 1.00 94.19 91 TRP A CA 1
ATOM 719 C C . TRP A 1 91 ? -17.594 -3.777 19.725 1.00 94.19 91 TRP A C 1
ATOM 721 O O . TRP A 1 91 ? -18.077 -4.424 20.657 1.00 94.19 91 TRP A O 1
ATOM 731 N N . THR A 1 92 ? -18.322 -2.913 19.012 1.00 94.56 92 THR A N 1
ATOM 732 C CA . THR A 1 92 ? -19.746 -2.653 19.273 1.00 94.56 92 THR A CA 1
ATOM 733 C C . THR A 1 92 ? -20.607 -3.892 19.041 1.00 94.56 92 THR A C 1
ATOM 735 O O . THR A 1 92 ? -21.473 -4.173 19.868 1.00 94.56 92 THR A O 1
ATOM 738 N N . LEU A 1 93 ? -20.354 -4.679 17.990 1.00 93.81 93 LEU A N 1
ATOM 739 C CA . LEU A 1 93 ? -21.063 -5.938 17.742 1.00 93.81 93 LEU A CA 1
ATOM 740 C C . LEU A 1 93 ? -20.831 -6.952 18.867 1.00 93.81 93 LEU A C 1
ATOM 742 O O . LEU A 1 93 ? -21.796 -7.527 19.374 1.00 93.81 93 LEU A O 1
ATOM 746 N N . THR A 1 94 ? -19.586 -7.124 19.317 1.00 92.69 94 THR A N 1
ATOM 747 C CA . THR A 1 94 ? -19.264 -8.016 20.442 1.00 92.69 94 THR A CA 1
ATOM 748 C C . THR A 1 94 ? -19.930 -7.543 21.733 1.00 92.69 94 THR A C 1
ATOM 750 O O . THR A 1 94 ? -20.530 -8.343 22.453 1.00 92.69 94 THR A O 1
ATOM 753 N N . PHE A 1 95 ? -19.896 -6.236 22.012 1.00 91.56 95 PHE A N 1
ATOM 754 C CA . PHE A 1 95 ? -20.548 -5.659 23.186 1.00 91.56 95 PHE A CA 1
ATOM 755 C C . PHE A 1 95 ? -22.068 -5.833 23.136 1.00 91.56 95 PHE A C 1
ATOM 757 O O . PHE A 1 95 ? -22.672 -6.214 24.137 1.00 91.56 95 PHE A O 1
ATOM 764 N N . LEU A 1 96 ? -22.701 -5.612 21.982 1.00 88.94 96 LEU A N 1
ATOM 765 C CA . LEU A 1 96 ? -24.138 -5.821 21.799 1.00 88.94 96 LEU A CA 1
ATOM 766 C C . LEU A 1 96 ? -24.524 -7.297 21.945 1.00 88.94 96 LEU A C 1
ATOM 768 O O . LEU A 1 96 ? -25.541 -7.590 22.578 1.00 88.94 96 LEU A O 1
ATOM 772 N N . ALA A 1 97 ? -23.712 -8.217 21.418 1.00 86.25 97 ALA A N 1
ATOM 773 C CA . ALA A 1 97 ? -23.910 -9.656 21.571 1.00 86.25 97 ALA A CA 1
ATOM 774 C C . ALA A 1 97 ? -23.821 -10.080 23.045 1.00 86.25 97 ALA A C 1
ATOM 776 O O . ALA A 1 97 ? -24.707 -10.781 23.535 1.00 86.25 97 ALA A O 1
ATOM 777 N N . LEU A 1 98 ? -22.822 -9.582 23.782 1.00 86.25 98 LEU A N 1
ATOM 778 C CA . LEU A 1 98 ? -22.698 -9.812 25.223 1.00 86.25 98 LEU A CA 1
ATOM 779 C C . LEU A 1 98 ? -23.869 -9.191 25.990 1.00 86.25 98 LEU A C 1
ATOM 781 O O . LEU A 1 98 ? -24.528 -9.888 26.748 1.00 86.25 98 LEU A O 1
ATOM 785 N N . SER A 1 99 ? -24.204 -7.927 25.737 1.00 78.69 99 SER A N 1
ATOM 786 C CA . SER A 1 99 ? -25.306 -7.195 26.389 1.00 78.69 99 SER A CA 1
ATOM 787 C C . SER A 1 99 ? -26.672 -7.863 26.198 1.00 78.69 99 SER A C 1
ATOM 789 O O . SER A 1 99 ? -27.534 -7.815 27.081 1.00 78.69 99 SER A O 1
ATOM 791 N N . ARG A 1 100 ? -26.896 -8.468 25.025 1.00 63.22 100 ARG A N 1
ATOM 792 C CA . ARG A 1 100 ? -28.115 -9.223 24.708 1.00 63.22 100 ARG A CA 1
ATOM 793 C C . ARG A 1 100 ? -28.071 -10.645 25.272 1.00 63.22 100 ARG A C 1
ATOM 795 O O . ARG A 1 100 ? -29.105 -11.119 25.733 1.00 63.22 100 ARG A O 1
ATOM 802 N N . GLY A 1 101 ? -26.903 -11.287 25.299 1.00 64.06 101 GLY A N 1
ATOM 803 C CA . GLY A 1 101 ? -26.709 -12.641 25.827 1.00 64.06 101 GLY A CA 1
ATOM 804 C C . GLY A 1 101 ? -26.727 -12.735 27.358 1.00 64.06 101 GLY A C 1
ATOM 805 O O . GLY A 1 101 ? -27.340 -13.650 27.908 1.00 64.06 101 GLY A O 1
ATOM 806 N N . VAL A 1 102 ? -26.152 -11.763 28.077 1.00 57.75 102 VAL A N 1
ATOM 807 C CA . VAL A 1 102 ? -26.070 -11.790 29.555 1.00 57.75 102 VAL A CA 1
ATOM 808 C C . VAL A 1 102 ? -27.433 -11.704 30.243 1.00 57.75 102 VAL A C 1
ATOM 810 O O . VAL A 1 102 ? -27.569 -12.156 31.377 1.00 57.75 102 VAL A O 1
ATOM 813 N N . LYS A 1 103 ? -28.474 -11.213 29.555 1.00 54.78 103 LYS A N 1
ATOM 814 C CA . LYS A 1 103 ? -29.846 -11.225 30.090 1.00 54.78 103 LYS A CA 1
ATOM 815 C C . LYS A 1 103 ? -30.438 -12.635 30.209 1.00 54.78 103 LYS A C 1
ATOM 817 O O . LYS A 1 103 ? -31.372 -12.813 30.983 1.00 54.78 103 LYS A O 1
ATOM 822 N N . SER A 1 104 ? -29.912 -13.627 29.483 1.00 53.53 104 SER A N 1
ATOM 823 C CA . SER A 1 104 ? -30.420 -15.008 29.525 1.00 53.53 104 SER A CA 1
ATOM 824 C C . SER A 1 104 ? -29.576 -15.952 30.387 1.00 53.53 104 SER A C 1
ATOM 826 O O . SER A 1 104 ? -30.111 -16.940 30.884 1.00 53.53 104 SER A O 1
ATOM 828 N N . VAL A 1 105 ? -28.285 -15.667 30.600 1.00 57.62 105 VAL A N 1
ATOM 829 C CA . VAL A 1 105 ? -27.380 -16.581 31.331 1.00 57.62 105 VAL A CA 1
ATOM 830 C C . VAL A 1 105 ? -27.666 -16.585 32.839 1.00 57.62 105 VAL A C 1
ATOM 832 O O . VAL A 1 105 ? -27.634 -17.637 33.464 1.00 57.62 105 VAL A O 1
ATOM 835 N N . GLY A 1 106 ? -28.060 -15.445 33.418 1.00 56.44 106 GLY A N 1
ATOM 836 C CA . GLY A 1 106 ? -28.438 -15.356 34.837 1.00 56.44 106 GLY A CA 1
ATOM 837 C C . GLY A 1 106 ? -29.806 -15.960 35.191 1.00 56.44 106 GLY A C 1
ATOM 838 O O . GLY A 1 106 ? -30.172 -15.972 36.362 1.00 56.44 106 GLY A O 1
ATOM 839 N N . LYS A 1 107 ? -30.580 -16.439 34.203 1.00 53.53 107 LYS A N 1
ATOM 840 C CA . LYS A 1 107 ? -31.905 -17.057 34.412 1.00 53.53 107 LYS A CA 1
ATOM 841 C C . LYS A 1 107 ? -31.867 -18.595 34.384 1.00 53.53 107 LYS A C 1
ATOM 843 O O . LYS A 1 107 ? -32.866 -19.219 34.714 1.00 53.53 107 LYS A O 1
ATOM 848 N N . VAL A 1 108 ? -30.735 -19.201 34.014 1.00 54.41 108 VAL A N 1
ATOM 849 C CA . VAL A 1 108 ? -30.537 -20.664 33.917 1.00 54.41 108 VAL A CA 1
ATOM 850 C C . VAL A 1 108 ? -29.454 -21.109 34.911 1.00 54.41 108 VAL A C 1
ATOM 852 O O . VAL A 1 108 ? -28.536 -21.845 34.586 1.00 54.41 108 VAL A O 1
ATOM 855 N N . VAL A 1 109 ? -29.524 -20.614 36.146 1.00 53.44 109 VAL A N 1
ATOM 856 C CA . VAL A 1 109 ? -28.794 -21.190 37.288 1.00 53.44 109 VAL A CA 1
ATOM 857 C C . VAL A 1 109 ? -29.682 -21.066 38.526 1.00 53.44 109 VAL A C 1
ATOM 859 O O . VAL A 1 109 ? -29.404 -20.273 39.417 1.00 53.44 109 VAL A O 1
ATOM 862 N N . TYR A 1 110 ? -30.799 -21.785 38.531 1.00 51.09 110 TYR A N 1
ATOM 863 C CA . TYR A 1 110 ? -31.502 -22.205 39.744 1.00 51.09 110 TYR A CA 1
ATOM 864 C C . TYR A 1 110 ? -32.125 -23.569 39.479 1.00 51.09 110 TYR A C 1
ATOM 866 O O . TYR A 1 110 ? -32.676 -23.740 38.366 1.00 51.09 110 TYR A O 1
#

Radius of gyration: 24.25 Å; chains: 1; bounding box: 59×32×69 Å

Organism: NCBI:txid1028688

InterPro domains:
  IPR000175 Sodium:neurotransmitter symporter [PF00209] (21-110)
  IPR000175 Sodium:neurotransmitter symporter [PS50267] (6-110)
  IPR000175 Sodium:neurotransmitter symporter [PTHR11616] (2-110)
  IPR037272 Sodium:neurotransmitter symporter superfamily [SSF161070] (7-110)